Protein AF-A0A1G3PPD2-F1 (afdb_monomer)

Foldseek 3Di:
DDDPPPPPPPPDDPDDDDPVLQFVVVAAKWQKDWDPDPPRDGWIWGFHGDDLFKTKDKTKDPDCQPDLRARDDPPRGIDIFIWMWTADPSRFWTWTFTDDPNHTQKIDIWGADDRVFRKIKGKIFGDHPDCVRDHTDIIIMIIGGDDDD

Radius of gyration: 15.95 Å; Cα contacts (8 Å, |Δi|>4): 314; chains: 1; bounding box: 50×33×42 Å

Nearest PDB structures (foldseek):
  5kis-assembly1_B  TM=3.513E-01  e=8.863E+00  Yersinia entomophaga
  7tky-assembly1_B  TM=2.108E-01  e=4.964E+00  Homo sapiens
  6suf-assembly1_F  TM=2.907E-01  e=9.848E+00  Photorhabdus luminescens

Sequence (149 aa):
MRKTIFAIAVIFISLCRGWSEMSDATIGKYKLKCGYLTRWGTDYISIDKADGKIVAGKIGIDWSIGPEARLPLDWEKFYEMKFAGKLSKDGNSFAFDVTVGGRIVYQFTLFFLWVDRPVLTGFVKIKPLKKEYAPVMTVGVFAEKIEEN

Solvent-accessible surface area (backbone atoms only — not comparable to full-atom values): 8576 Å² total; per-residue (Å²): 134,87,82,82,76,82,73,81,75,79,77,86,76,92,76,82,76,65,60,88,72,44,34,67,69,58,42,44,43,20,43,44,44,47,85,85,53,94,80,56,80,73,25,27,40,33,32,76,43,49,68,89,49,42,38,30,33,37,37,37,49,50,46,84,45,26,86,55,34,24,68,46,55,96,82,62,78,68,43,78,42,74,44,66,24,45,42,41,97,82,66,48,31,37,38,36,63,40,65,52,96,90,38,71,19,36,39,40,39,39,30,64,78,39,90,95,52,56,30,39,32,41,38,36,38,40,35,30,82,45,75,88,59,33,75,74,45,76,43,49,35,37,25,46,60,57,84,86,128

Secondary structure (DSSP, 8-state):
------------------HHHHHHHH-EEEEEEETT-TT--S-EEEEEEE-SSEEEEEEEE--SSBTTTBPPPTT---EEEEEEEEEPTTSSEEEEEEEETTEEEEEEEEEE--SSS-EEEEEEEE--SSTTT---EEEEEEEEEPP--

Mean predicted aligned error: 10.5 Å

Structure (mmCIF, N/CA/C/O backbone):
data_AF-A0A1G3PPD2-F1
#
_entry.id   AF-A0A1G3PPD2-F1
#
loop_
_atom_site.group_PDB
_atom_site.id
_atom_site.type_symbol
_atom_site.label_atom_id
_atom_site.label_alt_id
_atom_site.label_comp_id
_atom_site.label_asym_id
_atom_site.label_entity_id
_atom_site.label_seq_id
_atom_site.pdbx_PDB_ins_code
_atom_site.Cartn_x
_atom_site.Cartn_y
_atom_site.Cartn_z
_atom_site.occupancy
_atom_site.B_iso_or_equiv
_atom_site.auth_seq_id
_atom_site.auth_comp_id
_atom_site.auth_asym_id
_atom_site.auth_atom_id
_atom_site.pdbx_PDB_model_num
ATOM 1 N N . MET A 1 1 ? 35.945 -6.636 10.583 1.00 39.09 1 MET A N 1
ATOM 2 C CA . MET A 1 1 ? 34.941 -5.546 10.591 1.00 39.09 1 MET A CA 1
ATOM 3 C C . MET A 1 1 ? 33.601 -6.123 11.025 1.00 39.09 1 MET A C 1
ATOM 5 O O . MET A 1 1 ? 33.060 -6.966 10.319 1.00 39.09 1 MET A O 1
ATOM 9 N N . ARG A 1 2 ? 33.112 -5.762 12.218 1.00 32.53 2 ARG A N 1
ATOM 10 C CA . ARG A 1 2 ? 31.816 -6.228 12.738 1.00 32.53 2 ARG A CA 1
ATOM 11 C C . ARG A 1 2 ? 30.699 -5.493 11.992 1.00 32.53 2 ARG A C 1
ATOM 13 O O . ARG A 1 2 ? 30.633 -4.271 12.053 1.00 32.53 2 ARG A O 1
ATOM 20 N N . LYS A 1 3 ? 29.859 -6.228 11.259 1.00 32.62 3 LYS A N 1
ATOM 21 C CA . LYS A 1 3 ? 28.634 -5.690 10.659 1.00 32.62 3 LYS A CA 1
ATOM 22 C C . LYS A 1 3 ? 27.578 -5.626 11.758 1.00 32.62 3 LYS A C 1
ATOM 24 O O . LYS A 1 3 ? 27.016 -6.651 12.129 1.00 32.62 3 LYS A O 1
ATOM 29 N N . THR A 1 4 ? 27.352 -4.438 12.304 1.00 33.28 4 THR A N 1
ATOM 30 C CA . THR A 1 4 ? 26.220 -4.172 13.195 1.00 33.28 4 THR A CA 1
ATOM 31 C C . THR A 1 4 ? 24.954 -4.195 12.345 1.00 33.28 4 THR A C 1
ATOM 33 O O . THR A 1 4 ? 24.633 -3.227 11.662 1.00 33.28 4 THR A O 1
ATOM 36 N N . ILE A 1 5 ? 24.273 -5.339 12.313 1.00 33.38 5 ILE A N 1
ATOM 37 C CA . ILE A 1 5 ? 22.934 -5.449 11.739 1.00 33.38 5 ILE A CA 1
ATOM 38 C C . ILE A 1 5 ? 21.997 -4.793 12.754 1.00 33.38 5 ILE A C 1
ATOM 40 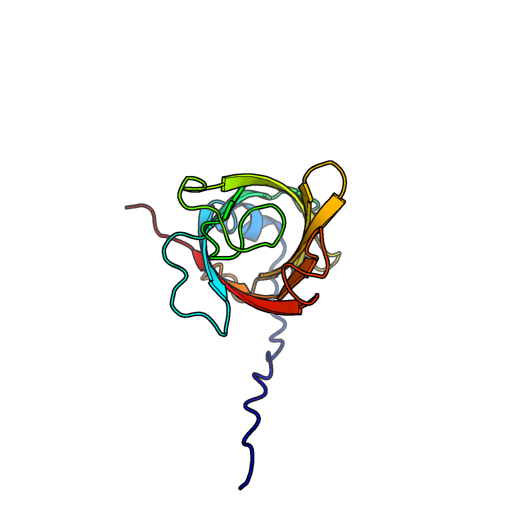O O . ILE A 1 5 ? 21.696 -5.380 13.791 1.00 33.38 5 ILE A O 1
ATOM 44 N N . PHE A 1 6 ? 21.570 -3.560 12.481 1.00 32.78 6 PHE A N 1
ATOM 45 C CA . PHE A 1 6 ? 20.447 -2.948 13.184 1.00 32.78 6 PHE A CA 1
ATOM 46 C C . PHE A 1 6 ? 19.171 -3.665 12.737 1.00 32.78 6 PHE A C 1
ATOM 48 O O . PHE A 1 6 ? 18.500 -3.261 11.791 1.00 32.78 6 PHE A O 1
ATOM 55 N N . ALA A 1 7 ? 18.867 -4.785 13.389 1.00 31.14 7 ALA A N 1
ATOM 56 C CA . ALA A 1 7 ? 17.537 -5.360 13.351 1.00 31.14 7 ALA A CA 1
ATOM 57 C C . ALA A 1 7 ? 16.622 -4.395 14.112 1.00 31.14 7 ALA A C 1
ATOM 59 O O . ALA A 1 7 ? 16.703 -4.292 15.335 1.00 31.14 7 ALA A O 1
ATOM 60 N N . ILE A 1 8 ? 15.788 -3.645 13.390 1.00 36.31 8 ILE A N 1
ATOM 61 C CA . ILE A 1 8 ? 14.668 -2.932 14.002 1.00 36.31 8 ILE A CA 1
ATOM 62 C C . ILE A 1 8 ? 13.722 -4.020 14.509 1.00 36.31 8 ILE A C 1
ATOM 64 O O . ILE A 1 8 ? 12.933 -4.588 13.757 1.00 36.31 8 ILE A O 1
ATOM 68 N N . ALA A 1 9 ? 13.874 -4.370 15.784 1.00 35.28 9 ALA A N 1
ATOM 69 C CA . ALA A 1 9 ? 12.907 -5.164 16.511 1.00 35.28 9 ALA A CA 1
ATOM 70 C C . ALA A 1 9 ? 11.623 -4.331 16.583 1.00 35.28 9 ALA A C 1
ATOM 72 O O . ALA A 1 9 ? 11.540 -3.356 17.327 1.00 35.28 9 ALA A O 1
ATOM 73 N N . VAL A 1 10 ? 10.644 -4.676 15.750 1.00 38.09 10 VAL A N 1
ATOM 74 C CA . VAL A 1 10 ? 9.286 -4.143 15.856 1.00 38.09 10 VAL A CA 1
ATOM 75 C C . VAL A 1 10 ? 8.698 -4.739 17.132 1.00 38.09 10 VAL A C 1
ATOM 77 O O . VAL A 1 10 ? 8.254 -5.885 17.156 1.00 38.09 10 VAL A O 1
ATOM 80 N N . ILE A 1 11 ? 8.802 -3.988 18.227 1.00 39.62 11 ILE A N 1
ATOM 81 C CA . ILE A 1 11 ? 8.216 -4.341 19.517 1.00 39.62 11 ILE A CA 1
ATOM 82 C C . ILE A 1 11 ? 6.693 -4.285 19.345 1.00 39.62 11 ILE A C 1
ATOM 84 O O . ILE A 1 11 ? 6.115 -3.215 19.178 1.00 39.62 11 ILE A O 1
ATOM 88 N N . PHE A 1 12 ? 6.056 -5.457 19.352 1.00 44.31 12 PHE A N 1
ATOM 89 C CA . PHE A 1 12 ? 4.604 -5.615 19.389 1.00 44.31 12 PHE A CA 1
ATOM 90 C C . PHE A 1 12 ? 4.087 -5.159 20.758 1.00 44.31 12 PHE A C 1
ATOM 92 O O . PHE A 1 12 ? 4.142 -5.913 21.729 1.00 44.31 12 PHE A O 1
ATOM 99 N N . ILE A 1 13 ? 3.583 -3.929 20.850 1.00 40.34 13 ILE A N 1
ATOM 100 C CA . ILE A 1 13 ? 2.782 -3.496 21.998 1.00 40.34 13 ILE A CA 1
ATOM 101 C C . ILE A 1 13 ? 1.315 -3.703 21.634 1.00 40.34 13 ILE A C 1
ATOM 103 O O . ILE A 1 13 ? 0.738 -2.998 20.813 1.00 40.34 13 ILE A O 1
ATOM 107 N N . SER A 1 14 ? 0.741 -4.730 22.251 1.00 40.78 14 SER A N 1
ATOM 108 C CA . SER A 1 14 ? -0.669 -5.093 22.181 1.00 40.78 14 SER A CA 1
ATOM 109 C C . SER A 1 14 ? -1.513 -4.090 22.972 1.00 40.78 14 SER A C 1
ATOM 111 O O . SER A 1 14 ? -1.756 -4.298 24.157 1.00 40.78 14 SER A O 1
ATOM 113 N N . LEU A 1 15 ? -1.974 -3.018 22.326 1.00 42.16 15 LEU A N 1
ATOM 114 C CA . LEU A 1 15 ? -3.027 -2.134 22.842 1.00 42.16 15 LEU A CA 1
ATOM 115 C C . LEU A 1 15 ? -3.958 -1.722 21.695 1.00 42.16 15 LEU A C 1
ATOM 117 O O . LEU A 1 15 ? -3.946 -0.586 21.230 1.00 42.16 15 LEU A O 1
ATOM 121 N N . CYS A 1 16 ? -4.769 -2.666 21.225 1.00 46.78 16 CYS A N 1
ATOM 122 C CA . CYS A 1 16 ? -5.742 -2.411 20.168 1.00 46.78 16 CYS A CA 1
ATOM 123 C C . CYS A 1 16 ? -7.122 -2.212 20.798 1.00 46.78 16 CYS A C 1
ATOM 125 O O . CYS A 1 16 ? -7.779 -3.170 21.208 1.00 46.78 16 CYS A O 1
ATOM 127 N N . ARG A 1 17 ? -7.554 -0.949 20.898 1.00 47.72 17 ARG A N 1
ATOM 128 C CA . ARG A 1 17 ? -8.979 -0.616 21.017 1.00 47.72 17 ARG A CA 1
ATOM 129 C C . ARG A 1 17 ? -9.683 -1.019 19.719 1.00 47.72 17 ARG A C 1
ATOM 131 O O . ARG A 1 17 ? -9.088 -0.983 18.646 1.00 47.72 17 ARG A O 1
ATOM 138 N N . GLY A 1 18 ? -10.930 -1.469 19.840 1.00 46.00 18 GLY A N 1
ATOM 139 C CA . GLY A 1 18 ? -11.701 -2.034 18.736 1.00 46.00 18 GLY A CA 1
ATOM 140 C C . GLY A 1 18 ? -11.877 -1.074 17.555 1.00 46.00 18 GLY A C 1
ATOM 141 O O . GLY A 1 18 ? -12.030 0.133 17.715 1.00 46.00 18 GLY A O 1
ATOM 142 N N . TRP A 1 19 ? -11.907 -1.664 16.361 1.00 54.88 19 TRP A N 1
ATOM 143 C CA . TRP A 1 19 ? -11.989 -1.037 15.040 1.00 54.88 19 TRP A CA 1
ATOM 144 C C . TRP A 1 19 ? -12.999 0.120 14.880 1.00 54.88 19 TRP A C 1
ATOM 146 O O . TRP A 1 19 ? -12.786 0.998 14.046 1.00 54.88 19 TRP A O 1
ATOM 156 N N . SER A 1 20 ? -14.090 0.147 15.651 1.00 53.09 20 SER A N 1
ATOM 157 C CA . SER A 1 20 ? -15.144 1.165 15.532 1.00 53.09 20 SER A CA 1
ATOM 158 C C . SER A 1 20 ? -14.670 2.593 15.812 1.00 53.09 20 SER A C 1
ATOM 160 O O . SER A 1 20 ? -15.280 3.524 15.308 1.00 53.09 20 SER A O 1
ATOM 162 N N . GLU A 1 21 ? -13.594 2.774 16.583 1.00 53.28 21 GLU A N 1
ATOM 163 C CA . GLU A 1 21 ? -12.980 4.094 16.813 1.00 53.28 21 GLU A CA 1
ATOM 164 C C . GLU A 1 21 ? -11.836 4.385 15.821 1.00 53.28 21 GLU A C 1
ATOM 166 O O . GLU A 1 21 ? -11.488 5.539 15.584 1.00 53.28 21 GLU A O 1
ATOM 171 N N . MET A 1 22 ? -11.266 3.345 15.199 1.00 55.72 22 MET A N 1
ATOM 172 C CA . MET A 1 22 ? -10.140 3.473 14.268 1.00 55.72 22 MET A CA 1
ATOM 173 C C . MET A 1 22 ? -10.568 3.751 12.822 1.00 55.72 22 MET A C 1
ATOM 175 O O . MET A 1 22 ? -9.770 4.339 12.095 1.00 55.72 22 MET A O 1
ATOM 179 N N . SER A 1 23 ? -11.773 3.360 12.377 1.00 63.38 23 SER A N 1
ATOM 180 C CA . SER A 1 23 ? -12.184 3.484 10.962 1.00 63.38 23 SER A CA 1
ATOM 181 C C . SER A 1 23 ? -12.012 4.895 10.408 1.00 63.38 23 SER A C 1
ATOM 183 O O . SER A 1 23 ? -11.446 5.067 9.329 1.00 63.38 23 SER A O 1
ATOM 185 N N . ASP A 1 24 ? -12.425 5.898 11.177 1.00 69.12 24 ASP A N 1
ATOM 186 C CA . ASP A 1 24 ? -12.464 7.285 10.716 1.00 69.12 24 ASP A CA 1
ATOM 187 C C . ASP A 1 24 ? -11.094 7.953 10.873 1.00 69.12 24 ASP A C 1
ATOM 189 O O . ASP A 1 24 ? -10.629 8.653 9.975 1.00 69.12 24 ASP A O 1
ATOM 193 N N . ALA A 1 25 ? -10.377 7.653 11.962 1.00 69.69 25 ALA A N 1
ATOM 194 C CA . ALA A 1 25 ? -9.002 8.115 12.163 1.00 69.69 25 ALA A CA 1
ATOM 195 C C . ALA A 1 25 ? -8.041 7.567 11.089 1.00 69.69 25 ALA A C 1
ATOM 197 O O . ALA A 1 25 ? -7.063 8.227 10.726 1.00 69.69 25 ALA A O 1
ATOM 198 N N . THR A 1 26 ? -8.343 6.384 10.551 1.00 76.44 26 THR A N 1
ATOM 199 C CA . THR A 1 26 ? -7.573 5.705 9.504 1.00 76.44 26 THR A CA 1
ATOM 200 C C . THR A 1 26 ? -7.768 6.331 8.121 1.00 76.44 26 THR A C 1
ATOM 202 O O . THR A 1 26 ? -6.863 6.259 7.287 1.00 76.44 26 THR A O 1
ATOM 205 N N . ILE A 1 27 ? -8.907 6.975 7.864 1.00 85.62 27 ILE A N 1
ATOM 206 C CA . ILE A 1 27 ? -9.164 7.654 6.591 1.00 85.62 27 ILE A CA 1
ATOM 207 C C . ILE A 1 27 ? -8.247 8.871 6.463 1.00 85.62 27 ILE A C 1
ATOM 209 O O . ILE A 1 27 ? -8.035 9.633 7.412 1.00 85.62 27 ILE A O 1
ATOM 213 N N . GLY A 1 28 ? -7.676 9.041 5.276 1.00 88.50 28 GLY A N 1
ATOM 214 C CA . GLY A 1 28 ? -6.807 10.165 4.952 1.00 88.50 28 GLY A CA 1
ATOM 215 C C . GLY A 1 28 ? -5.614 9.773 4.096 1.00 88.50 28 GLY A C 1
ATOM 216 O O . GLY A 1 28 ? -5.487 8.639 3.627 1.00 88.50 28 GLY A O 1
ATOM 217 N N . LYS A 1 29 ? -4.735 10.745 3.873 1.00 89.94 29 LYS A N 1
ATOM 218 C CA . LYS A 1 29 ? -3.551 10.603 3.031 1.00 89.94 29 LYS A CA 1
ATOM 219 C C . LYS A 1 29 ? -2.308 10.420 3.890 1.00 89.94 29 LYS A C 1
ATOM 221 O O . LYS A 1 29 ? -2.122 11.130 4.868 1.00 89.94 29 LYS A O 1
ATOM 226 N N . TYR A 1 30 ? -1.445 9.491 3.509 1.00 87.38 30 TYR A N 1
ATOM 227 C CA . TYR A 1 30 ? -0.220 9.154 4.217 1.00 87.38 30 TYR A CA 1
ATOM 228 C C . TYR A 1 30 ? 0.959 9.226 3.262 1.00 87.38 30 TYR A C 1
ATOM 230 O O . TYR A 1 30 ? 0.917 8.626 2.189 1.00 87.38 30 TYR A O 1
ATOM 238 N N . LYS A 1 31 ? 2.027 9.915 3.653 1.00 86.19 31 LYS A N 1
ATOM 239 C CA . LYS A 1 31 ? 3.273 9.962 2.889 1.00 86.19 31 LYS A CA 1
ATOM 240 C C . LYS A 1 31 ? 4.055 8.675 3.105 1.00 86.19 31 LYS A C 1
ATOM 242 O O . LYS A 1 31 ? 4.408 8.373 4.241 1.00 86.19 31 LYS A O 1
ATOM 247 N N . LEU A 1 32 ? 4.364 7.950 2.034 1.00 80.75 32 LEU A N 1
ATOM 248 C CA . LEU A 1 32 ? 5.130 6.706 2.093 1.00 80.75 32 LEU A CA 1
ATOM 249 C C . LEU A 1 32 ? 6.641 6.991 2.110 1.00 80.75 32 LEU A C 1
ATOM 251 O O . LEU A 1 32 ? 7.160 7.775 1.323 1.00 80.75 32 LEU A O 1
ATOM 255 N N . LYS A 1 33 ? 7.357 6.305 2.998 1.00 77.12 33 LYS A N 1
ATOM 256 C CA . LYS A 1 33 ? 8.816 6.273 3.135 1.00 77.12 33 LYS A CA 1
ATOM 257 C C . LYS A 1 33 ? 9.246 4.807 3.117 1.00 77.12 33 LYS A C 1
ATOM 259 O O . LYS A 1 33 ? 8.742 4.027 3.918 1.00 77.12 33 LYS A O 1
ATOM 264 N N . CYS A 1 34 ? 10.184 4.401 2.262 1.00 72.12 34 CYS A N 1
ATOM 265 C CA . CYS A 1 34 ? 10.762 3.055 2.349 1.00 72.12 34 CYS A CA 1
ATOM 266 C C . CYS A 1 34 ? 12.219 3.075 2.780 1.00 72.12 34 CYS A C 1
ATOM 268 O O . CYS A 1 34 ? 13.013 3.890 2.314 1.00 72.12 34 CYS A O 1
ATOM 270 N N . GLY A 1 35 ? 12.557 2.132 3.661 1.00 55.38 35 GLY A N 1
ATOM 271 C CA . GLY A 1 35 ? 13.694 2.192 4.585 1.00 55.38 35 GLY A CA 1
ATOM 272 C C . GLY A 1 35 ? 15.110 2.289 4.003 1.00 55.38 35 GLY A C 1
ATOM 273 O O . GLY A 1 35 ? 16.050 2.316 4.788 1.00 55.38 35 GLY A O 1
ATOM 274 N N . TYR A 1 36 ? 15.300 2.354 2.681 1.00 49.03 36 TYR A N 1
ATOM 275 C CA . TYR A 1 36 ? 16.636 2.415 2.067 1.00 49.03 36 TYR A CA 1
ATOM 276 C C . TYR A 1 36 ? 16.824 3.464 0.963 1.00 49.03 36 TYR A C 1
ATOM 278 O O . TYR A 1 36 ? 17.947 3.625 0.488 1.00 49.03 36 TYR A O 1
ATOM 286 N N . LEU A 1 37 ? 15.788 4.200 0.549 1.00 51.25 37 LEU A N 1
ATOM 287 C CA . LEU A 1 37 ? 15.897 5.140 -0.571 1.00 51.25 37 LEU A CA 1
ATOM 288 C C . LEU A 1 37 ? 15.339 6.510 -0.178 1.00 51.25 37 LEU A C 1
ATOM 290 O O . LEU A 1 37 ? 14.142 6.764 -0.202 1.00 51.25 37 LEU A O 1
ATOM 294 N N . THR A 1 38 ? 16.246 7.424 0.157 1.00 40.12 38 THR A N 1
ATOM 295 C CA . THR A 1 38 ? 15.972 8.823 0.532 1.00 40.12 38 THR A CA 1
ATOM 296 C C . THR A 1 38 ? 15.501 9.710 -0.630 1.00 40.12 38 THR A C 1
ATOM 298 O O . THR A 1 38 ? 15.293 10.903 -0.434 1.00 40.12 38 THR A O 1
ATOM 301 N N . ARG A 1 39 ? 15.319 9.159 -1.841 1.00 47.88 39 ARG A N 1
ATOM 302 C CA . ARG A 1 39 ? 14.882 9.896 -3.047 1.00 47.88 39 ARG A CA 1
ATOM 303 C C . ARG A 1 39 ? 13.363 9.887 -3.283 1.00 47.88 39 ARG A C 1
ATOM 305 O O . ARG A 1 39 ? 12.914 10.315 -4.336 1.00 47.88 39 ARG A O 1
ATOM 312 N N . TRP A 1 40 ? 12.581 9.378 -2.337 1.00 52.91 40 TRP A N 1
ATOM 313 C CA . TRP A 1 40 ? 11.140 9.153 -2.486 1.00 52.91 40 TRP A CA 1
ATOM 314 C C . TRP A 1 40 ? 10.373 10.391 -2.017 1.00 52.91 40 TRP A C 1
ATOM 316 O O . TRP A 1 40 ? 10.183 10.621 -0.820 1.00 52.91 40 TRP A O 1
ATOM 326 N N . GLY A 1 41 ? 10.061 11.273 -2.969 1.00 55.19 41 GLY A N 1
ATOM 327 C CA . GLY A 1 41 ? 9.585 12.626 -2.687 1.00 55.19 41 GLY A CA 1
ATOM 328 C C . GLY A 1 41 ? 8.080 12.720 -2.442 1.00 55.19 41 GLY A C 1
ATOM 329 O O . GLY A 1 41 ? 7.667 13.367 -1.470 1.00 55.19 41 GLY A O 1
ATOM 330 N N . THR A 1 42 ? 7.281 12.087 -3.309 1.00 72.94 42 THR A N 1
ATOM 331 C CA . THR A 1 42 ? 5.837 12.368 -3.444 1.00 72.94 42 THR A CA 1
ATOM 332 C C . THR A 1 42 ? 4.921 11.154 -3.247 1.00 72.94 42 THR A C 1
ATOM 334 O O . THR A 1 42 ? 3.698 11.297 -3.297 1.00 72.94 42 THR A O 1
ATOM 337 N N . ASP A 1 43 ? 5.492 9.983 -2.953 1.00 80.44 43 ASP A N 1
ATOM 338 C CA . ASP A 1 43 ? 4.734 8.751 -2.745 1.00 80.44 43 ASP A CA 1
ATOM 339 C C . ASP A 1 43 ? 3.732 8.867 -1.611 1.00 80.44 43 ASP A C 1
ATOM 341 O O . ASP A 1 43 ? 4.036 9.361 -0.517 1.00 80.44 43 ASP A O 1
ATOM 345 N N . TYR A 1 44 ? 2.539 8.334 -1.843 1.00 86.56 44 TYR A N 1
ATOM 346 C CA . TYR A 1 44 ? 1.500 8.359 -0.837 1.00 86.56 44 TYR A CA 1
ATOM 347 C C . TYR A 1 44 ? 0.579 7.146 -0.921 1.00 86.56 44 TYR A C 1
ATOM 349 O O . TYR A 1 44 ? 0.382 6.549 -1.976 1.00 86.56 44 TYR A O 1
ATOM 357 N N . ILE A 1 45 ? -0.046 6.819 0.203 1.00 87.56 45 ILE A N 1
ATOM 358 C CA . ILE A 1 45 ? -1.234 5.974 0.257 1.00 87.56 45 ILE A CA 1
ATOM 359 C C . ILE A 1 45 ? -2.382 6.809 0.812 1.00 87.56 45 ILE A C 1
ATOM 361 O O . ILE A 1 45 ? -2.237 7.481 1.824 1.00 87.56 45 ILE A O 1
ATOM 365 N N . SER A 1 46 ? -3.509 6.831 0.118 1.00 90.81 46 SER A N 1
ATOM 366 C CA . SER A 1 46 ? -4.739 7.474 0.557 1.00 90.81 46 SER A CA 1
ATOM 367 C C . SER A 1 46 ? -5.750 6.382 0.850 1.00 90.81 46 SER A C 1
ATOM 369 O O . SER A 1 46 ? -5.983 5.513 0.011 1.00 90.81 46 SER A O 1
ATOM 371 N N . ILE A 1 47 ? -6.284 6.389 2.065 1.00 88.94 47 ILE A N 1
ATOM 372 C CA . ILE A 1 47 ? -7.346 5.489 2.496 1.00 88.94 47 ILE A CA 1
ATOM 373 C C . ILE A 1 47 ? -8.645 6.280 2.426 1.00 88.94 47 ILE A C 1
A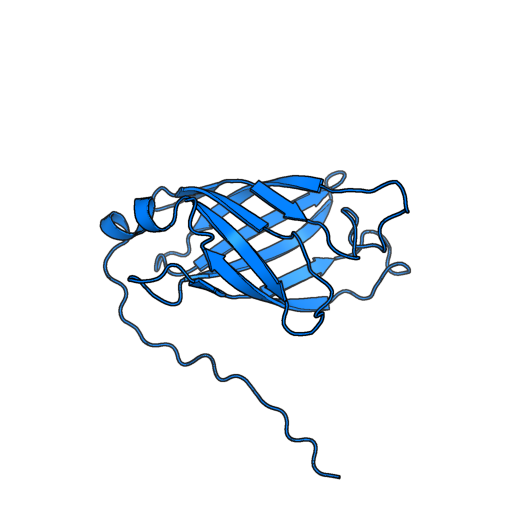TOM 375 O O . ILE A 1 47 ? -8.841 7.204 3.211 1.00 88.94 47 ILE A O 1
ATOM 379 N N . ASP A 1 48 ? -9.511 5.901 1.489 1.00 90.06 48 ASP A N 1
ATOM 380 C CA . ASP A 1 48 ? -10.811 6.541 1.261 1.00 90.06 48 ASP A CA 1
ATOM 381 C C . ASP A 1 48 ? -11.910 5.874 2.102 1.00 90.06 48 ASP A C 1
ATOM 383 O O . ASP A 1 48 ? -12.892 6.506 2.485 1.00 90.06 48 ASP A O 1
ATOM 387 N N . LYS A 1 49 ? -11.767 4.569 2.372 1.00 87.19 49 LYS A N 1
ATOM 388 C CA . LYS A 1 49 ? -12.752 3.766 3.104 1.00 87.19 49 LYS A CA 1
ATOM 389 C C . LYS A 1 49 ? -12.077 2.684 3.941 1.00 87.19 49 LYS A C 1
ATOM 391 O O . LYS A 1 49 ? -11.192 1.989 3.445 1.00 87.19 49 LYS A O 1
ATOM 396 N N . ALA A 1 50 ? -12.564 2.479 5.164 1.00 82.06 50 ALA A N 1
ATOM 397 C CA . ALA A 1 50 ? -12.117 1.416 6.061 1.00 82.06 50 ALA A CA 1
ATOM 398 C C . ALA A 1 50 ? -13.306 0.886 6.904 1.00 82.06 50 ALA A C 1
ATOM 400 O O . ALA A 1 50 ? -13.775 1.575 7.801 1.00 82.06 50 ALA A O 1
ATOM 401 N N . ASP A 1 51 ? -13.831 -0.318 6.622 1.00 76.38 51 ASP A N 1
ATOM 402 C CA . ASP A 1 51 ? -15.107 -0.826 7.184 1.00 76.38 51 ASP A CA 1
ATOM 403 C C . ASP A 1 51 ? -15.008 -2.175 7.928 1.00 76.38 51 ASP A C 1
ATOM 405 O O . ASP A 1 51 ? -15.800 -3.092 7.729 1.00 76.38 51 ASP A O 1
ATOM 409 N N . GLY A 1 52 ? -14.014 -2.351 8.795 1.00 70.75 52 GLY A N 1
ATOM 410 C CA . GLY A 1 52 ? -13.878 -3.504 9.707 1.00 70.75 52 GLY A CA 1
ATOM 411 C C . GLY A 1 52 ? -13.509 -4.811 9.018 1.00 70.75 52 GLY A C 1
ATOM 412 O O . GLY A 1 52 ? -13.049 -5.752 9.658 1.00 70.75 52 GLY A O 1
ATOM 413 N N . LYS A 1 53 ? -13.689 -4.868 7.698 1.00 78.88 53 LYS A N 1
ATOM 414 C CA . LYS A 1 53 ? -13.370 -6.001 6.835 1.00 78.88 53 LYS A CA 1
ATOM 415 C C . LYS A 1 53 ? -12.571 -5.570 5.611 1.00 78.88 53 LYS A C 1
ATOM 417 O O . LYS A 1 53 ? -11.719 -6.337 5.159 1.00 78.88 53 LYS A O 1
ATOM 422 N N . ILE A 1 54 ? -12.828 -4.374 5.079 1.00 84.75 54 ILE A N 1
ATOM 423 C CA . ILE A 1 54 ? -12.223 -3.882 3.841 1.00 84.75 54 ILE A CA 1
ATOM 424 C C . ILE A 1 54 ? -11.554 -2.531 4.091 1.00 84.75 54 ILE A C 1
ATOM 426 O O . ILE A 1 54 ? -12.084 -1.681 4.804 1.00 84.75 54 ILE A O 1
ATOM 430 N N . VAL A 1 55 ? -10.400 -2.329 3.460 1.00 85.94 55 VAL A N 1
ATOM 431 C CA . VAL A 1 55 ? -9.762 -1.017 3.300 1.00 85.94 55 VAL A CA 1
ATOM 432 C C . VAL A 1 55 ? -9.631 -0.749 1.811 1.00 85.94 55 VAL A C 1
ATOM 434 O O . VAL A 1 55 ? -9.175 -1.615 1.067 1.00 85.94 55 VAL A O 1
ATOM 437 N N . ALA A 1 56 ? -10.033 0.427 1.356 1.00 89.62 56 ALA A N 1
ATOM 438 C CA . ALA A 1 56 ? -9.920 0.814 -0.041 1.00 89.62 56 ALA A CA 1
ATOM 439 C C . ALA A 1 56 ? -9.426 2.250 -0.165 1.00 89.62 56 ALA A C 1
ATOM 441 O O . ALA A 1 56 ? -9.662 3.089 0.707 1.00 89.62 56 ALA A O 1
ATOM 442 N N . GLY A 1 57 ? -8.757 2.522 -1.277 1.00 90.69 57 GLY A N 1
ATOM 443 C CA . GLY A 1 57 ? -8.288 3.858 -1.587 1.00 90.69 57 GLY A CA 1
ATOM 444 C C . GLY A 1 57 ? -7.358 3.871 -2.785 1.00 90.69 57 GLY A C 1
ATOM 445 O O . GLY A 1 57 ? -7.543 3.109 -3.742 1.00 90.69 57 GLY A O 1
ATOM 446 N N . LYS A 1 58 ? -6.349 4.736 -2.734 1.00 90.44 58 LYS A N 1
ATOM 447 C CA . LYS A 1 58 ? -5.384 4.937 -3.815 1.00 90.44 58 LYS A CA 1
ATOM 448 C C . LYS A 1 58 ? -3.960 4.880 -3.302 1.00 90.44 58 LYS A C 1
ATOM 450 O O . LYS A 1 58 ? -3.664 5.339 -2.205 1.00 90.44 58 LYS A O 1
ATOM 455 N N . ILE A 1 59 ? -3.066 4.372 -4.129 1.00 85.69 59 ILE A N 1
ATOM 456 C CA . ILE A 1 59 ? -1.633 4.514 -3.936 1.00 85.69 59 ILE A CA 1
ATOM 457 C C . ILE A 1 59 ? -1.073 5.376 -5.062 1.00 85.69 59 ILE A C 1
ATOM 459 O O . ILE A 1 59 ? -1.294 5.089 -6.239 1.00 85.69 59 ILE A O 1
ATOM 463 N N . GLY A 1 60 ? -0.410 6.459 -4.679 1.00 82.88 60 GLY A N 1
ATOM 464 C CA . GLY A 1 60 ? 0.368 7.315 -5.554 1.00 82.88 60 GLY A CA 1
ATOM 465 C C . GLY A 1 60 ? 1.817 6.862 -5.515 1.00 82.88 60 GLY A C 1
ATOM 466 O O . GLY A 1 60 ? 2.447 6.936 -4.461 1.00 82.88 60 GLY A O 1
ATOM 467 N N . ILE A 1 61 ? 2.314 6.357 -6.639 1.00 73.56 61 ILE A N 1
ATOM 468 C CA . ILE A 1 61 ? 3.678 5.860 -6.783 1.00 73.56 61 ILE A CA 1
ATOM 469 C C . ILE A 1 61 ? 4.425 6.775 -7.762 1.00 73.56 61 ILE A C 1
ATOM 471 O O . ILE A 1 61 ? 4.173 6.767 -8.967 1.00 73.56 61 ILE A O 1
ATOM 475 N N . ASP A 1 62 ? 5.352 7.540 -7.200 1.00 66.31 62 ASP A N 1
ATOM 476 C CA . ASP A 1 62 ? 6.461 8.276 -7.814 1.00 66.31 62 ASP A CA 1
ATOM 477 C C . ASP A 1 62 ? 7.776 7.536 -7.523 1.00 66.31 62 ASP A C 1
ATOM 479 O O . ASP A 1 62 ? 8.818 8.095 -7.168 1.00 66.31 62 ASP A O 1
ATOM 483 N N . TRP A 1 63 ? 7.722 6.207 -7.562 1.00 62.62 63 TRP A N 1
ATOM 484 C CA . TRP A 1 63 ? 8.915 5.422 -7.329 1.00 62.62 63 TRP A CA 1
ATOM 485 C C . TRP A 1 63 ? 9.828 5.617 -8.521 1.00 62.62 63 TRP A C 1
ATOM 487 O O . TRP A 1 63 ? 9.426 5.435 -9.668 1.00 62.62 63 TRP A O 1
ATOM 497 N N . SER A 1 64 ? 11.122 5.753 -8.242 1.00 54.44 64 SER A N 1
ATOM 498 C CA . SER A 1 64 ? 12.200 5.412 -9.181 1.00 54.44 64 SER A CA 1
ATOM 499 C C . SER A 1 64 ? 12.125 3.952 -9.687 1.00 54.44 64 SER A C 1
ATOM 501 O O . SER A 1 64 ? 13.080 3.444 -10.256 1.00 54.44 64 SER A O 1
ATOM 503 N N . ILE A 1 65 ? 11.000 3.268 -9.464 1.00 57.41 65 ILE A N 1
ATOM 504 C CA . ILE A 1 65 ? 10.553 1.989 -9.970 1.00 57.41 65 ILE A CA 1
ATOM 505 C C . ILE A 1 65 ? 9.070 2.180 -10.407 1.00 57.41 65 ILE A C 1
ATOM 507 O O . ILE A 1 65 ? 8.159 1.970 -9.609 1.00 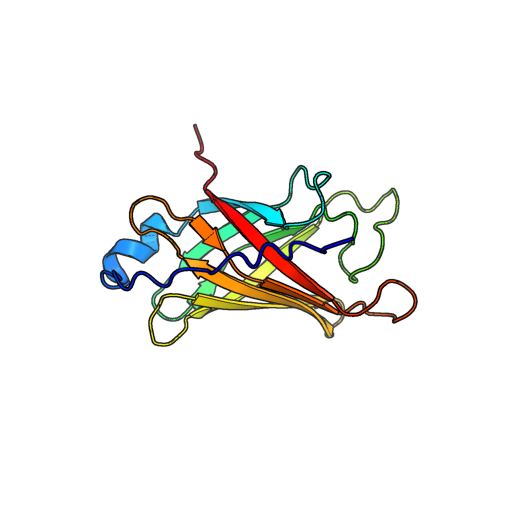57.41 65 ILE A O 1
ATOM 511 N N . GLY A 1 66 ? 8.835 2.603 -11.652 1.00 60.41 66 GLY A N 1
ATOM 512 C CA . GLY A 1 66 ? 7.531 2.785 -12.299 1.00 60.41 66 GLY A CA 1
ATOM 513 C C . GLY A 1 66 ? 6.643 1.527 -12.321 1.00 60.41 66 GLY A C 1
ATOM 514 O O . GLY A 1 66 ? 7.075 0.458 -11.893 1.00 60.41 66 GLY A O 1
ATOM 515 N N . PRO A 1 67 ? 5.409 1.618 -12.854 1.00 61.44 67 PRO A N 1
ATOM 516 C CA . PRO A 1 67 ? 4.260 0.749 -12.537 1.00 61.44 67 PRO A CA 1
ATOM 517 C C . PRO A 1 67 ? 4.464 -0.745 -12.826 1.00 61.44 67 PRO A C 1
ATOM 519 O O . PRO A 1 67 ? 3.801 -1.595 -12.242 1.00 61.44 67 PRO A O 1
ATOM 522 N N . GLU A 1 68 ? 5.407 -1.088 -13.697 1.00 67.19 68 GLU A N 1
ATOM 523 C CA . GLU A 1 68 ? 5.790 -2.469 -14.016 1.00 67.19 68 GLU A CA 1
ATOM 524 C C . GLU A 1 68 ? 6.895 -3.026 -13.102 1.00 67.19 68 GLU A C 1
ATOM 526 O O . GLU A 1 68 ? 7.512 -4.055 -13.401 1.00 67.19 68 GLU A O 1
ATOM 531 N N . ALA A 1 69 ? 7.166 -2.325 -12.002 1.00 67.00 69 ALA A N 1
ATOM 532 C CA . ALA A 1 69 ? 8.299 -2.539 -11.128 1.00 67.00 69 ALA A CA 1
ATOM 533 C C . ALA A 1 69 ? 9.671 -2.398 -11.852 1.00 67.00 69 ALA A C 1
ATOM 535 O O . ALA A 1 69 ? 10.607 -3.154 -11.595 1.00 67.00 69 ALA A O 1
ATOM 536 N N . ARG A 1 70 ? 9.805 -1.408 -12.753 1.00 68.56 70 ARG A N 1
ATOM 537 C CA . ARG A 1 70 ? 11.039 -1.072 -13.515 1.00 68.56 70 ARG A CA 1
ATOM 538 C C . ARG A 1 70 ? 11.435 0.389 -13.346 1.00 68.56 70 ARG A C 1
ATOM 540 O O . ARG A 1 70 ? 10.572 1.161 -12.978 1.00 68.56 70 ARG A O 1
ATOM 547 N N . LEU A 1 71 ? 12.656 0.814 -13.688 1.00 63.38 71 LEU A N 1
ATOM 548 C CA . LEU A 1 71 ? 12.967 2.256 -13.738 1.00 63.38 71 LEU A CA 1
ATOM 549 C C . LEU A 1 71 ? 11.917 3.002 -14.598 1.00 63.38 71 LEU A C 1
ATOM 551 O O . LEU A 1 71 ? 11.629 2.538 -15.711 1.00 63.38 71 LEU A O 1
ATOM 555 N N . PRO A 1 72 ? 11.303 4.089 -14.090 1.00 63.12 72 PRO A N 1
ATOM 556 C CA . PRO A 1 72 ? 10.342 4.870 -14.853 1.00 63.12 72 PRO A CA 1
ATOM 557 C C . PRO A 1 72 ? 11.044 5.512 -16.052 1.00 63.12 72 PRO A C 1
ATOM 559 O O . PRO A 1 72 ? 12.216 5.880 -15.970 1.00 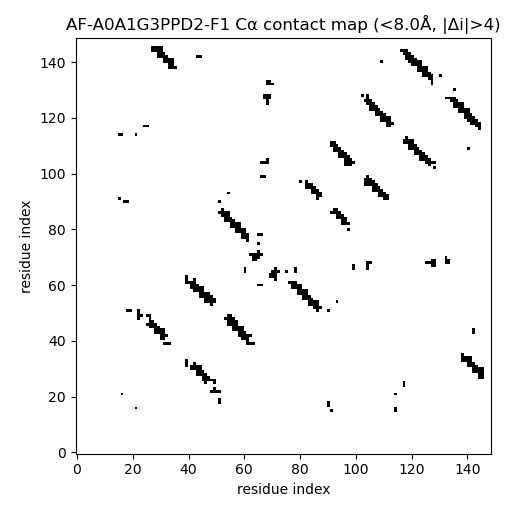63.12 72 PRO A O 1
ATOM 562 N N . LEU A 1 73 ? 10.341 5.608 -17.177 1.00 66.88 73 LEU A N 1
ATOM 563 C CA . LEU A 1 73 ? 10.824 6.356 -18.341 1.00 66.88 73 LEU A CA 1
ATOM 564 C C . LEU A 1 73 ? 10.627 7.851 -18.070 1.00 66.88 73 LEU A C 1
ATOM 566 O O . LEU A 1 73 ? 9.772 8.230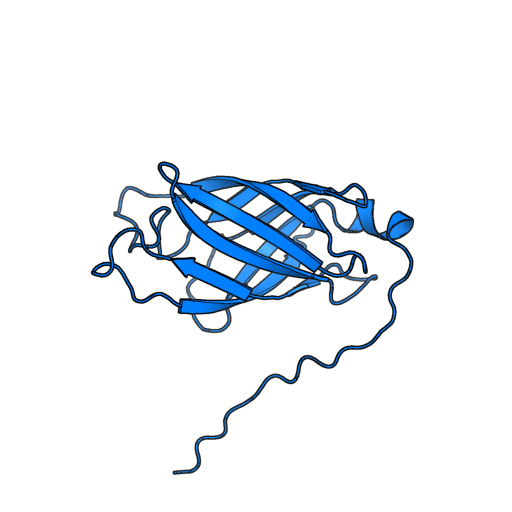 -17.278 1.00 66.88 73 LEU A O 1
ATOM 570 N N . ASP A 1 74 ? 11.371 8.721 -18.747 1.00 63.69 74 ASP A N 1
ATOM 571 C CA . ASP A 1 74 ? 11.375 10.166 -18.446 1.00 63.69 74 ASP A CA 1
ATOM 572 C C . ASP A 1 74 ? 9.993 10.845 -18.579 1.00 63.69 74 ASP A C 1
ATOM 574 O O . ASP A 1 74 ? 9.750 11.927 -18.041 1.00 63.69 74 ASP A O 1
ATOM 578 N N . TRP A 1 75 ? 9.064 10.215 -19.302 1.00 67.75 75 TRP A N 1
ATOM 579 C CA . TRP A 1 75 ? 7.683 10.675 -19.472 1.00 67.75 75 TRP A CA 1
ATOM 580 C C . TRP A 1 75 ? 6.690 10.079 -18.462 1.00 67.75 75 TRP A C 1
ATOM 582 O O . TRP A 1 75 ? 5.526 10.479 -18.432 1.00 67.75 75 TRP A O 1
ATOM 592 N N . GLU A 1 76 ? 7.121 9.119 -17.650 1.00 62.97 76 GLU A N 1
ATOM 593 C CA . GLU A 1 76 ? 6.322 8.421 -16.649 1.00 62.97 76 GLU A CA 1
ATOM 594 C C . GLU A 1 76 ?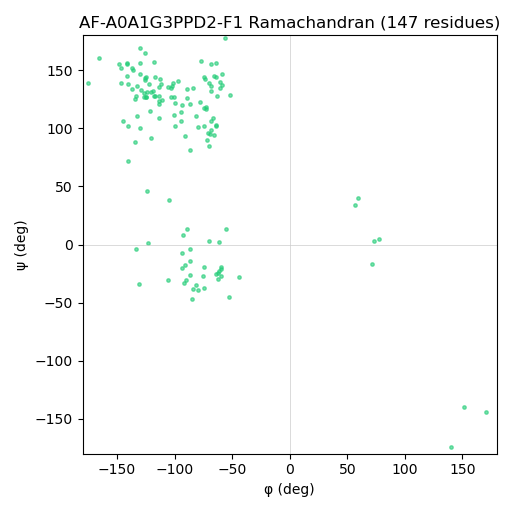 6.333 9.218 -15.345 1.00 62.97 76 GLU A C 1
ATOM 596 O O . GLU A 1 76 ? 7.138 8.983 -14.451 1.00 62.97 76 GLU A O 1
ATOM 601 N N . LYS A 1 77 ? 5.475 10.241 -15.283 1.00 60.84 77 LYS A N 1
ATOM 602 C CA . LYS A 1 77 ? 5.595 11.307 -14.277 1.00 60.84 77 LYS A CA 1
ATOM 603 C C . LYS A 1 77 ? 5.025 10.966 -12.904 1.00 60.84 77 LYS A C 1
ATOM 605 O O . LYS A 1 77 ? 5.530 11.478 -11.918 1.00 60.84 77 LYS A O 1
ATOM 610 N N . PHE A 1 78 ? 3.939 10.196 -12.847 1.00 72.25 78 PHE A N 1
ATOM 611 C CA . PHE A 1 78 ? 3.253 9.844 -11.604 1.00 72.25 78 PHE A CA 1
ATOM 612 C C . PHE A 1 78 ? 2.128 8.849 -11.891 1.00 72.25 78 PHE A C 1
ATOM 614 O O . PHE A 1 78 ? 1.392 9.033 -12.865 1.00 72.25 78 PHE A O 1
ATOM 621 N N . TYR A 1 79 ? 1.950 7.835 -11.041 1.00 74.62 79 TYR A N 1
ATOM 622 C CA . TYR A 1 79 ? 0.855 6.875 -11.192 1.00 74.62 79 TYR A CA 1
ATOM 623 C C . TYR A 1 79 ? 0.014 6.784 -9.937 1.00 74.62 79 TYR A C 1
ATOM 625 O O . TYR A 1 79 ? 0.515 6.477 -8.858 1.00 74.62 79 TYR A O 1
ATOM 633 N N . GLU A 1 80 ? -1.292 6.952 -10.117 1.00 83.19 80 GLU A N 1
ATOM 634 C CA . GLU A 1 80 ? -2.281 6.629 -9.100 1.00 83.19 80 GLU A CA 1
ATOM 635 C C . GLU A 1 80 ? -2.961 5.311 -9.441 1.00 83.19 80 GLU A C 1
ATOM 637 O O . GLU A 1 80 ? -3.509 5.128 -10.530 1.00 83.19 80 GLU A O 1
ATOM 642 N N . MET A 1 81 ? -2.954 4.387 -8.488 1.00 83.31 81 MET A N 1
ATOM 643 C CA . MET A 1 81 ? -3.587 3.083 -8.633 1.00 83.31 81 MET A CA 1
ATOM 644 C C . MET A 1 81 ? -4.578 2.873 -7.501 1.00 83.31 81 MET A C 1
ATOM 646 O O . MET A 1 81 ? -4.263 3.081 -6.332 1.00 83.31 81 MET A O 1
ATOM 650 N N . LYS A 1 82 ? -5.796 2.454 -7.846 1.00 86.25 82 LYS A N 1
ATOM 651 C CA . LYS A 1 82 ? -6.794 2.075 -6.844 1.00 86.25 82 LYS A CA 1
ATOM 652 C C . LYS A 1 82 ? -6.421 0.729 -6.238 1.00 86.25 82 LYS A C 1
ATOM 654 O O . LYS A 1 82 ? -5.993 -0.171 -6.958 1.00 86.25 82 LYS A O 1
ATOM 659 N N . PHE A 1 83 ? -6.650 0.576 -4.942 1.00 86.06 83 PHE A N 1
ATOM 660 C CA . PHE A 1 83 ? -6.518 -0.709 -4.269 1.00 86.06 83 PHE A CA 1
ATOM 661 C C . PHE A 1 83 ? -7.749 -1.024 -3.423 1.00 86.06 83 PHE A C 1
ATOM 663 O O . PHE A 1 83 ? -8.472 -0.137 -2.966 1.00 86.06 83 PHE A O 1
ATOM 670 N N . ALA A 1 84 ? -7.942 -2.318 -3.194 1.00 88.19 84 ALA A N 1
ATOM 671 C CA . ALA A 1 84 ? -8.834 -2.843 -2.178 1.00 88.19 84 ALA A CA 1
ATOM 672 C C . ALA A 1 84 ? -8.089 -3.953 -1.432 1.00 88.19 84 ALA A C 1
ATOM 674 O O . ALA A 1 84 ? -7.570 -4.888 -2.043 1.00 88.19 84 ALA A O 1
ATOM 675 N N . GLY A 1 85 ? -8.011 -3.821 -0.115 1.00 85.81 85 GLY A N 1
ATOM 676 C CA . GLY A 1 85 ? -7.370 -4.761 0.786 1.00 85.81 85 GLY A CA 1
ATOM 677 C C . GLY A 1 85 ? -8.359 -5.349 1.777 1.00 85.81 85 GLY A C 1
ATOM 678 O O . GLY A 1 85 ? -9.409 -4.769 2.064 1.00 85.81 85 GLY A O 1
ATOM 679 N N . LYS A 1 86 ? -8.009 -6.517 2.311 1.00 86.50 86 LYS A N 1
ATOM 680 C CA . LYS A 1 86 ? -8.742 -7.139 3.417 1.00 86.50 86 LYS A CA 1
ATOM 681 C C . LYS A 1 86 ? -7.993 -6.896 4.711 1.00 86.50 86 LYS A C 1
ATOM 683 O O . LYS A 1 86 ? -6.769 -7.030 4.748 1.00 86.50 86 LYS A O 1
ATOM 688 N N . LEU A 1 87 ? -8.744 -6.588 5.756 1.00 78.81 87 LEU A N 1
ATOM 689 C CA . LEU A 1 87 ? -8.200 -6.507 7.101 1.00 78.81 87 LEU A CA 1
ATOM 690 C C . LEU A 1 87 ? -7.938 -7.899 7.655 1.00 78.81 87 LEU A C 1
ATOM 692 O O . LEU A 1 87 ? -8.687 -8.847 7.398 1.00 78.81 87 LEU A O 1
ATOM 696 N N . SER A 1 88 ? -6.862 -8.018 8.420 1.00 80.44 88 SER A N 1
ATOM 697 C CA . SER A 1 88 ? -6.604 -9.192 9.234 1.00 80.44 88 SER A CA 1
ATOM 698 C C . SER A 1 88 ? -7.681 -9.335 10.310 1.00 80.44 88 SER A C 1
ATOM 700 O O . SER A 1 88 ? -8.351 -8.376 10.691 1.00 80.44 88 SER A O 1
ATOM 702 N N . 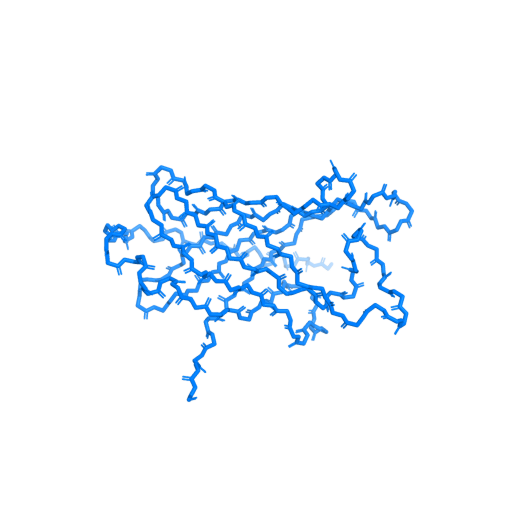LYS A 1 89 ? -7.872 -10.562 10.806 1.00 76.06 89 LYS A N 1
ATOM 703 C CA . LYS A 1 89 ? -8.918 -10.871 11.798 1.00 76.06 89 LYS A CA 1
ATOM 704 C C . LYS A 1 89 ? -8.774 -10.073 13.097 1.00 76.06 89 LYS A C 1
ATOM 706 O O . LYS A 1 89 ? -9.767 -9.860 13.780 1.00 76.06 89 LYS A O 1
ATOM 711 N N . ASP A 1 90 ? -7.552 -9.678 13.431 1.00 72.12 90 ASP A N 1
ATOM 712 C CA . ASP A 1 90 ? -7.209 -8.856 14.591 1.00 72.12 90 ASP A CA 1
ATOM 713 C C . ASP A 1 90 ? -7.315 -7.344 14.317 1.00 72.12 90 ASP A C 1
ATOM 715 O O . ASP A 1 90 ? -7.120 -6.556 15.233 1.00 72.12 90 ASP A O 1
ATOM 719 N N . GLY A 1 91 ? -7.621 -6.928 13.080 1.00 71.00 91 GLY A N 1
ATOM 720 C CA . GLY A 1 91 ? -7.809 -5.525 12.692 1.00 71.00 91 GLY A CA 1
ATOM 721 C C . GLY A 1 91 ? -6.526 -4.696 12.609 1.00 71.00 91 GLY A C 1
ATOM 722 O O . GLY A 1 91 ? -6.589 -3.507 12.317 1.00 71.00 91 GLY A O 1
ATOM 723 N N . ASN A 1 92 ? -5.361 -5.303 12.832 1.00 74.25 92 ASN A N 1
ATOM 724 C CA . ASN A 1 92 ? -4.103 -4.567 12.981 1.00 74.25 92 ASN A CA 1
ATOM 725 C C . ASN A 1 92 ? -3.352 -4.364 11.674 1.00 74.25 92 ASN A C 1
ATOM 727 O O . ASN A 1 92 ? -2.447 -3.532 11.600 1.00 74.25 92 ASN A O 1
ATOM 731 N N . SER A 1 93 ? -3.700 -5.141 10.652 1.00 81.75 93 SER A N 1
ATOM 732 C CA . SER A 1 93 ? -3.030 -5.100 9.366 1.00 81.75 93 SER A CA 1
ATOM 733 C C . SER A 1 93 ? -4.005 -5.246 8.217 1.00 81.75 93 SER A C 1
ATOM 735 O O . SER A 1 93 ? -5.075 -5.838 8.349 1.00 81.75 93 SER A O 1
ATOM 737 N N . PHE A 1 94 ? -3.617 -4.737 7.059 1.00 85.25 94 PHE A N 1
ATOM 738 C CA . PHE A 1 94 ? -4.285 -5.043 5.808 1.00 85.25 94 PHE A CA 1
ATOM 739 C C . PHE A 1 94 ? -3.256 -5.322 4.728 1.00 85.25 94 PHE A C 1
ATOM 741 O O . PHE A 1 94 ? -2.143 -4.791 4.730 1.00 85.25 94 PHE A O 1
ATOM 748 N N . ALA A 1 95 ? -3.653 -6.170 3.789 1.00 88.25 95 ALA A N 1
ATOM 749 C CA . ALA A 1 95 ? -2.850 -6.480 2.625 1.00 88.25 95 ALA A CA 1
ATOM 750 C C . ALA A 1 95 ? -3.652 -6.240 1.352 1.00 88.25 95 ALA A C 1
ATOM 752 O O . ALA A 1 95 ? -4.859 -6.498 1.304 1.00 88.25 95 ALA A O 1
ATOM 753 N N . PHE A 1 96 ? -2.966 -5.747 0.328 1.00 88.12 96 PHE A N 1
ATOM 754 C CA . PHE A 1 96 ? -3.530 -5.554 -0.999 1.00 88.12 96 PHE A CA 1
ATOM 755 C C . PHE A 1 96 ? -2.472 -5.778 -2.074 1.00 88.12 96 PHE A C 1
ATOM 757 O O . PHE A 1 96 ? -1.278 -5.545 -1.866 1.00 88.12 96 PHE A O 1
ATOM 764 N N . ASP A 1 97 ? -2.946 -6.206 -3.237 1.00 89.94 97 ASP A N 1
ATOM 765 C CA . ASP A 1 97 ? -2.130 -6.412 -4.421 1.00 89.94 97 ASP A CA 1
ATOM 766 C C . ASP A 1 97 ? -2.400 -5.292 -5.428 1.00 89.94 97 ASP A C 1
ATOM 768 O O . ASP A 1 97 ? -3.547 -4.939 -5.705 1.00 89.94 97 ASP A O 1
ATOM 772 N N . VAL A 1 98 ? -1.333 -4.759 -6.012 1.00 81.44 98 VAL A N 1
ATOM 773 C CA . VAL A 1 98 ? -1.400 -3.851 -7.156 1.00 81.44 98 VAL A CA 1
ATOM 774 C C . VAL A 1 98 ? -1.080 -4.653 -8.406 1.00 81.44 98 VAL A C 1
ATOM 776 O O . VAL A 1 98 ? -0.060 -5.346 -8.476 1.00 81.44 98 VAL A O 1
ATOM 779 N N . THR A 1 99 ? -1.970 -4.566 -9.391 1.00 81.56 99 THR A N 1
ATOM 780 C CA . THR A 1 99 ? -1.921 -5.373 -10.610 1.00 81.56 99 THR A CA 1
ATOM 781 C C . THR A 1 99 ? -1.767 -4.479 -11.834 1.00 81.56 99 THR A C 1
ATOM 783 O O . THR A 1 99 ? -2.531 -3.535 -12.005 1.00 81.56 99 THR A O 1
ATOM 786 N N . VAL A 1 100 ? -0.826 -4.814 -12.718 1.00 77.12 100 VAL A N 1
ATOM 787 C CA . VAL A 1 100 ? -0.621 -4.159 -14.018 1.00 77.12 100 VAL A CA 1
ATOM 788 C C . VAL A 1 100 ? -0.676 -5.223 -15.108 1.00 77.12 100 VAL A C 1
ATOM 790 O O . VAL A 1 100 ? -0.025 -6.262 -15.004 1.00 77.12 100 VAL A O 1
ATOM 793 N N . GLY A 1 101 ? -1.523 -5.018 -16.123 1.00 81.25 101 GLY A N 1
ATOM 794 C CA . GLY A 1 101 ? -1.722 -5.999 -17.199 1.00 81.25 101 GLY A CA 1
ATOM 795 C C . GLY A 1 101 ? -2.147 -7.390 -16.700 1.00 81.25 101 GLY A C 1
ATOM 796 O O . GLY A 1 101 ? -1.708 -8.401 -17.241 1.00 81.25 101 GLY A O 1
ATOM 797 N N . GLY A 1 102 ? -2.930 -7.457 -15.615 1.00 82.31 102 GLY A N 1
ATOM 798 C CA . GLY A 1 102 ? -3.369 -8.718 -14.999 1.00 82.31 102 GLY A CA 1
ATOM 799 C C . GLY A 1 102 ? -2.313 -9.435 -14.145 1.00 82.31 102 GLY A C 1
ATOM 800 O O . GLY A 1 102 ? -2.576 -10.528 -13.648 1.00 82.31 102 GLY A O 1
ATOM 801 N N . ARG A 1 103 ? -1.127 -8.846 -13.943 1.00 83.06 103 ARG A N 1
ATOM 802 C CA . ARG A 1 103 ? -0.051 -9.415 -13.120 1.00 83.06 103 ARG A CA 1
ATOM 803 C C . ARG A 1 103 ? 0.199 -8.580 -11.871 1.00 83.06 103 ARG A C 1
ATOM 805 O O . ARG A 1 103 ? 0.285 -7.359 -11.943 1.00 83.06 103 ARG A O 1
ATOM 812 N N . ILE A 1 104 ? 0.351 -9.252 -10.733 1.00 84.44 104 ILE A N 1
ATOM 813 C CA . ILE A 1 104 ? 0.656 -8.608 -9.452 1.00 84.44 104 ILE A CA 1
ATOM 814 C C . ILE A 1 104 ? 2.110 -8.129 -9.462 1.00 84.44 104 ILE A C 1
ATOM 816 O O . ILE A 1 104 ? 3.031 -8.948 -9.512 1.00 84.44 104 ILE A O 1
ATOM 820 N N . VAL A 1 105 ? 2.293 -6.816 -9.370 1.00 83.75 105 VAL A N 1
ATOM 821 C CA . VAL A 1 105 ? 3.598 -6.136 -9.402 1.00 83.75 105 VAL A CA 1
ATOM 822 C C . VAL A 1 105 ? 4.031 -5.633 -8.028 1.00 83.75 105 VAL A C 1
ATOM 824 O O . VAL A 1 105 ? 5.221 -5.653 -7.715 1.00 83.75 105 VAL A O 1
ATOM 827 N N . TYR A 1 106 ? 3.073 -5.283 -7.166 1.00 83.31 106 TYR A N 1
ATOM 828 C CA . TYR A 1 106 ? 3.332 -4.907 -5.780 1.00 83.31 106 TYR A CA 1
ATOM 829 C C . TYR A 1 106 ? 2.375 -5.641 -4.854 1.00 83.31 106 TYR A C 1
ATOM 831 O O . TYR A 1 106 ? 1.182 -5.727 -5.136 1.00 83.31 106 TYR A O 1
ATOM 839 N N . GLN A 1 107 ? 2.897 -6.149 -3.744 1.00 88.62 107 GLN A N 1
ATOM 840 C CA . GLN A 1 107 ? 2.084 -6.691 -2.658 1.00 88.62 107 GLN A CA 1
ATOM 841 C C . GLN A 1 107 ? 2.406 -5.911 -1.402 1.00 88.62 107 GLN A C 1
ATOM 843 O O . GLN A 1 107 ? 3.540 -5.963 -0.922 1.00 88.62 107 GLN A O 1
ATOM 848 N N . PHE A 1 108 ? 1.426 -5.184 -0.893 1.00 86.44 108 PHE A N 1
ATOM 849 C CA . PHE A 1 108 ? 1.564 -4.416 0.329 1.00 86.44 108 PHE A CA 1
ATOM 850 C C . PHE A 1 108 ? 1.012 -5.216 1.497 1.00 86.44 108 PHE A C 1
ATOM 852 O O . PHE A 1 108 ? -0.016 -5.883 1.392 1.00 86.44 108 PHE A O 1
ATOM 859 N N . THR A 1 109 ? 1.697 -5.141 2.626 1.00 89.06 109 THR A N 1
ATOM 860 C CA . THR A 1 109 ? 1.183 -5.559 3.927 1.00 89.06 109 THR A CA 1
ATOM 861 C C . THR A 1 109 ? 1.504 -4.442 4.891 1.00 89.06 109 THR A C 1
ATOM 863 O O . THR A 1 109 ? 2.678 -4.185 5.154 1.00 89.06 109 THR A O 1
ATOM 866 N N . LEU A 1 110 ? 0.469 -3.749 5.350 1.00 85.06 110 LEU A N 1
ATOM 867 C CA . LEU A 1 110 ? 0.583 -2.565 6.186 1.00 85.06 110 LEU A CA 1
ATOM 868 C C . LEU A 1 110 ? -0.056 -2.827 7.547 1.00 85.06 110 LEU A C 1
ATOM 870 O O . LEU A 1 110 ? -1.067 -3.517 7.632 1.00 85.06 110 LEU A O 1
ATOM 874 N N . PHE A 1 111 ? 0.544 -2.268 8.589 1.00 83.75 111 PHE A N 1
ATOM 875 C CA . PHE A 1 111 ? 0.190 -2.394 9.995 1.00 83.75 111 PHE A CA 1
ATOM 876 C C . PHE A 1 111 ? -0.023 -1.007 10.587 1.00 83.75 111 PHE A C 1
ATOM 878 O O . PHE A 1 111 ? 0.731 -0.087 10.266 1.00 83.75 111 PHE A O 1
ATOM 885 N N . PHE A 1 112 ? -0.980 -0.877 11.497 1.00 76.06 112 PHE A N 1
ATOM 886 C CA . PHE A 1 112 ? -1.141 0.325 12.310 1.00 76.06 112 PHE A CA 1
ATOM 887 C C . PHE A 1 112 ? -0.306 0.202 13.582 1.00 76.06 112 PHE A C 1
ATOM 889 O O . PHE A 1 112 ? -0.430 -0.780 14.309 1.00 76.06 112 PHE A O 1
ATOM 896 N N . LEU A 1 113 ? 0.560 1.181 13.850 1.00 68.94 113 LEU A N 1
ATOM 897 C CA . LEU A 1 113 ? 1.410 1.164 15.047 1.00 68.94 113 LEU A CA 1
ATOM 898 C C . LEU A 1 113 ? 0.789 1.887 16.252 1.00 68.94 113 LEU A C 1
ATOM 900 O O . LEU A 1 113 ? 1.054 1.486 17.381 1.00 68.94 113 LEU A O 1
ATOM 904 N N . TRP A 1 114 ? 0.002 2.949 16.038 1.00 62.53 114 TRP A N 1
ATOM 905 C CA . TRP A 1 114 ? -0.522 3.783 17.127 1.00 62.53 114 TRP A CA 1
ATOM 906 C C . TRP A 1 114 ? -1.966 4.209 16.851 1.00 62.53 114 TRP A C 1
ATOM 908 O O . TRP A 1 114 ? -2.305 4.583 15.729 1.00 62.53 114 TRP A O 1
ATOM 918 N N . VAL A 1 115 ? -2.799 4.171 17.894 1.00 55.47 115 VAL A N 1
ATOM 919 C CA . VAL A 1 115 ? -4.214 4.582 17.845 1.00 55.47 115 VAL A CA 1
ATOM 920 C C . VAL A 1 115 ? -4.340 6.109 17.786 1.00 55.47 115 VAL A C 1
ATOM 922 O O . VAL A 1 115 ? -5.149 6.632 17.028 1.00 55.47 115 VAL A O 1
ATOM 925 N N . ASP A 1 116 ? -3.474 6.825 18.506 1.00 56.97 116 ASP A N 1
ATOM 926 C CA . ASP A 1 116 ? -3.545 8.290 18.640 1.00 56.97 116 ASP A CA 1
ATOM 927 C C . ASP A 1 116 ? -2.819 9.038 17.507 1.00 56.97 116 ASP A C 1
ATOM 929 O O . ASP A 1 116 ? -2.981 10.243 17.325 1.00 56.97 116 ASP A O 1
ATOM 933 N N . ARG A 1 117 ? -1.991 8.321 16.739 1.00 59.22 117 ARG A N 1
ATOM 934 C CA . ARG A 1 117 ? -1.334 8.803 15.520 1.00 59.22 117 ARG A CA 1
ATOM 935 C C . ARG A 1 117 ? -1.349 7.667 14.513 1.00 59.22 117 ARG A C 1
ATOM 937 O O . ARG A 1 117 ? -0.523 6.768 14.644 1.00 59.22 117 ARG A O 1
ATOM 944 N N . PRO A 1 118 ? -2.237 7.665 13.513 1.00 66.38 118 PRO A N 1
ATOM 945 C CA . PRO A 1 118 ? -2.254 6.589 12.541 1.00 66.38 118 PRO A CA 1
ATOM 946 C C . PRO A 1 118 ? -0.929 6.624 11.769 1.00 66.38 118 PRO A C 1
ATOM 948 O O . PRO A 1 118 ? -0.672 7.474 10.919 1.00 66.38 118 PRO A O 1
ATOM 951 N N . VAL A 1 119 ? -0.038 5.718 12.145 1.00 72.88 119 VAL A N 1
ATOM 952 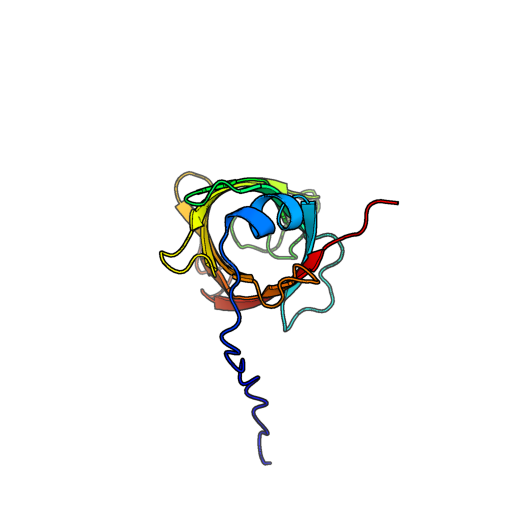C CA . VAL A 1 119 ? 1.242 5.482 11.496 1.00 72.88 119 VAL A CA 1
ATOM 953 C C . VAL A 1 119 ? 1.142 4.103 10.888 1.00 72.88 119 VAL A C 1
ATOM 955 O O . VAL A 1 119 ? 0.912 3.120 11.600 1.00 72.88 119 VAL A O 1
ATOM 958 N N . LEU A 1 120 ? 1.314 4.049 9.573 1.00 79.56 120 LEU A N 1
ATOM 959 C CA . LEU A 1 120 ? 1.381 2.802 8.839 1.00 79.56 120 LEU A CA 1
ATOM 960 C C . LEU A 1 120 ? 2.833 2.341 8.810 1.00 79.56 120 LEU A C 1
ATOM 962 O O . LEU A 1 120 ? 3.740 3.109 8.514 1.00 79.56 120 LEU A O 1
ATOM 966 N N . THR A 1 121 ? 3.080 1.075 9.082 1.00 83.94 121 THR A N 1
ATOM 967 C CA . THR A 1 121 ? 4.369 0.435 8.802 1.00 83.94 121 THR A CA 1
ATOM 968 C C . THR A 1 121 ? 4.125 -0.851 8.047 1.00 83.94 121 THR A C 1
ATOM 970 O O . THR A 1 121 ? 2.994 -1.307 7.972 1.00 83.94 121 THR A O 1
ATOM 973 N N . GLY A 1 122 ? 5.155 -1.475 7.505 1.00 83.56 122 GLY A N 1
ATOM 974 C CA . GLY A 1 122 ? 5.044 -2.826 6.993 1.00 83.56 122 GLY A CA 1
ATOM 975 C C . GLY A 1 122 ? 6.015 -3.086 5.877 1.00 83.56 122 GLY A C 1
ATOM 976 O O . GLY A 1 122 ? 7.171 -2.674 5.941 1.00 83.56 122 GLY A O 1
ATOM 977 N N . PHE A 1 123 ? 5.555 -3.806 4.865 1.00 85.94 123 PHE A N 1
ATOM 978 C CA . PHE A 1 123 ? 6.416 -4.272 3.796 1.00 85.94 123 PHE A CA 1
ATOM 979 C C . PHE A 1 123 ? 5.710 -4.186 2.455 1.00 85.94 123 PHE A C 1
ATOM 981 O O . PHE A 1 123 ? 4.513 -4.453 2.338 1.00 85.94 123 PHE A O 1
ATOM 988 N N . VAL A 1 124 ? 6.491 -3.871 1.431 1.00 84.81 124 VAL A N 1
ATOM 989 C CA . VAL A 1 124 ? 6.102 -4.046 0.040 1.00 84.81 124 VAL A CA 1
ATOM 990 C C . VAL A 1 124 ? 6.986 -5.104 -0.590 1.00 84.81 124 VAL A C 1
ATOM 992 O O . VAL A 1 124 ? 8.214 -5.025 -0.537 1.00 84.81 124 VAL A O 1
ATOM 995 N N . LYS A 1 125 ? 6.359 -6.099 -1.209 1.00 87.00 125 LYS A N 1
ATOM 996 C CA . LYS A 1 125 ? 7.033 -7.026 -2.109 1.00 87.00 125 LYS A CA 1
ATOM 997 C C . LYS A 1 125 ? 6.900 -6.515 -3.535 1.00 87.00 125 LYS A C 1
ATOM 999 O O . LYS A 1 125 ? 5.789 -6.397 -4.042 1.00 87.00 125 LYS A O 1
ATOM 1004 N N . ILE A 1 126 ? 8.033 -6.265 -4.174 1.00 82.56 126 ILE A N 1
ATOM 1005 C CA . ILE A 1 126 ? 8.141 -5.773 -5.545 1.00 82.56 126 ILE A CA 1
ATOM 1006 C C . ILE A 1 126 ? 8.441 -6.967 -6.455 1.00 82.56 126 ILE A C 1
ATOM 1008 O O . ILE A 1 126 ? 9.423 -7.687 -6.251 1.00 82.56 126 ILE A O 1
ATOM 1012 N N . LYS A 1 127 ? 7.571 -7.198 -7.440 1.00 84.44 127 LYS A N 1
ATOM 1013 C CA . LYS A 1 127 ? 7.677 -8.270 -8.437 1.00 84.44 127 LYS A CA 1
ATOM 1014 C C . LYS A 1 127 ? 7.737 -7.656 -9.839 1.00 84.44 127 LYS A C 1
ATOM 1016 O O . LYS A 1 127 ? 6.690 -7.433 -10.444 1.00 84.44 127 LYS A O 1
ATOM 1021 N N . PRO A 1 128 ? 8.939 -7.390 -10.367 1.00 74.88 128 PRO A N 1
ATOM 1022 C CA . PRO A 1 128 ? 9.084 -6.838 -11.707 1.00 74.88 128 PRO A CA 1
ATOM 1023 C C . PRO A 1 128 ? 8.485 -7.768 -12.758 1.00 74.88 128 PRO A C 1
ATOM 1025 O O . PRO A 1 128 ? 8.652 -8.989 -12.694 1.00 74.88 128 PRO A O 1
ATOM 1028 N N . LEU A 1 129 ? 7.807 -7.185 -13.753 1.00 73.12 129 LEU A N 1
ATOM 1029 C CA . LEU A 1 129 ? 7.206 -7.954 -14.850 1.00 73.12 129 LEU A CA 1
ATOM 1030 C C . LEU A 1 129 ? 8.256 -8.682 -15.699 1.00 73.12 129 LEU A C 1
ATOM 1032 O O . LEU A 1 129 ? 7.948 -9.711 -16.306 1.00 73.12 129 LEU A O 1
ATOM 1036 N N . LYS A 1 130 ? 9.491 -8.165 -15.720 1.00 73.50 130 LYS A N 1
ATOM 1037 C CA . LYS A 1 130 ? 10.656 -8.786 -16.354 1.00 73.50 130 LYS A CA 1
ATOM 1038 C C . LYS A 1 130 ? 11.824 -8.839 -15.373 1.00 73.50 130 LYS A C 1
ATOM 1040 O O . LYS A 1 130 ? 12.160 -7.839 -14.748 1.00 73.50 130 LYS A O 1
ATOM 1045 N N . LYS A 1 131 ? 12.479 -10.000 -15.280 1.00 68.25 131 LYS A N 1
ATOM 1046 C CA . LYS A 1 131 ? 13.605 -10.238 -14.353 1.00 68.25 131 LYS A CA 1
ATOM 1047 C C . LYS A 1 131 ? 14.819 -9.336 -14.608 1.00 68.25 131 LYS A C 1
ATOM 1049 O O . LYS A 1 131 ? 15.629 -9.153 -13.711 1.00 68.25 131 LYS A O 1
ATOM 1054 N N . GLU A 1 132 ? 14.948 -8.805 -15.819 1.00 70.50 132 GLU A N 1
ATOM 1055 C CA . GLU A 1 132 ? 16.030 -7.899 -16.223 1.00 70.50 132 GLU A CA 1
ATOM 1056 C C . GLU A 1 132 ? 15.884 -6.479 -15.654 1.00 70.50 132 GLU A C 1
ATOM 1058 O O . GLU A 1 132 ? 16.868 -5.752 -15.585 1.00 70.50 132 GLU A O 1
ATOM 1063 N N . TYR A 1 133 ? 14.679 -6.083 -15.224 1.00 68.31 133 TYR A N 1
ATOM 1064 C CA . TYR A 1 133 ? 14.424 -4.735 -14.708 1.00 68.31 133 TYR A CA 1
ATOM 1065 C C . TYR A 1 133 ? 14.881 -4.558 -13.262 1.00 68.31 133 TYR A C 1
ATOM 1067 O O . TYR A 1 133 ? 15.411 -3.508 -12.908 1.00 68.31 133 TYR A O 1
ATOM 1075 N N . ALA A 1 134 ? 14.674 -5.580 -12.433 1.00 67.44 134 ALA A N 1
ATOM 1076 C CA . ALA A 1 134 ? 15.100 -5.618 -11.041 1.00 67.44 134 ALA A CA 1
ATOM 1077 C C . ALA A 1 134 ? 15.008 -7.059 -10.498 1.00 67.44 134 ALA A C 1
ATOM 1079 O O . ALA A 1 134 ? 14.269 -7.888 -11.042 1.00 67.44 134 ALA A O 1
ATOM 1080 N N . PRO A 1 135 ? 15.708 -7.388 -9.400 1.00 70.44 135 PRO A N 1
ATOM 1081 C CA . PRO A 1 135 ? 15.392 -8.582 -8.629 1.00 70.44 135 PRO A CA 1
ATOM 1082 C C . PRO A 1 135 ? 14.035 -8.433 -7.923 1.00 70.44 135 PRO A C 1
ATOM 1084 O O . PRO A 1 135 ? 13.600 -7.332 -7.587 1.00 70.44 135 PRO A O 1
ATOM 1087 N N . VAL A 1 136 ? 13.385 -9.562 -7.625 1.00 81.38 136 VAL A N 1
ATOM 1088 C CA . VAL A 1 136 ? 12.275 -9.572 -6.660 1.00 81.38 136 VAL A CA 1
ATOM 1089 C C . VAL A 1 136 ? 12.833 -9.163 -5.304 1.00 81.38 136 VAL A C 1
ATOM 1091 O O . VAL A 1 136 ? 13.793 -9.767 -4.825 1.00 81.38 136 VAL A O 1
ATOM 1094 N N . MET A 1 137 ? 12.218 -8.171 -4.672 1.00 80.50 137 MET A N 1
ATOM 1095 C CA . MET A 1 137 ? 12.684 -7.666 -3.387 1.00 80.50 137 MET A CA 1
ATOM 1096 C C . MET A 1 137 ? 11.528 -7.329 -2.456 1.00 80.50 137 MET A C 1
ATOM 1098 O O . MET A 1 137 ? 10.411 -7.062 -2.899 1.00 80.50 137 MET A O 1
ATOM 1102 N N . THR A 1 138 ? 11.816 -7.339 -1.158 1.00 83.94 138 THR A N 1
ATOM 1103 C CA . THR A 1 138 ? 10.896 -6.889 -0.115 1.00 83.94 138 THR A CA 1
ATOM 1104 C C . THR A 1 138 ? 11.532 -5.711 0.598 1.00 83.94 138 THR A C 1
ATOM 1106 O O . THR A 1 138 ? 12.678 -5.804 1.037 1.00 83.94 138 THR A O 1
ATOM 1109 N N . VAL A 1 139 ? 10.797 -4.611 0.710 1.00 79.62 139 VAL A N 1
ATOM 1110 C CA . VAL A 1 139 ? 11.281 -3.372 1.321 1.00 79.62 139 VAL A CA 1
ATOM 1111 C C . VAL A 1 139 ? 10.361 -2.992 2.471 1.00 79.62 139 VAL A C 1
ATOM 1113 O O . VAL A 1 139 ? 9.143 -3.123 2.357 1.00 79.62 139 VAL A O 1
ATOM 1116 N N . GLY A 1 140 ? 10.944 -2.544 3.584 1.00 81.19 140 GLY A N 1
ATOM 1117 C CA . GLY A 1 140 ? 10.186 -1.979 4.696 1.00 81.19 140 GLY A CA 1
ATOM 1118 C C . GLY A 1 140 ? 9.571 -0.638 4.304 1.00 81.19 140 GLY A C 1
ATOM 1119 O O . GLY A 1 140 ? 10.269 0.216 3.756 1.00 81.19 140 GLY A O 1
ATOM 1120 N N . VAL A 1 141 ? 8.287 -0.474 4.598 1.00 79.19 141 V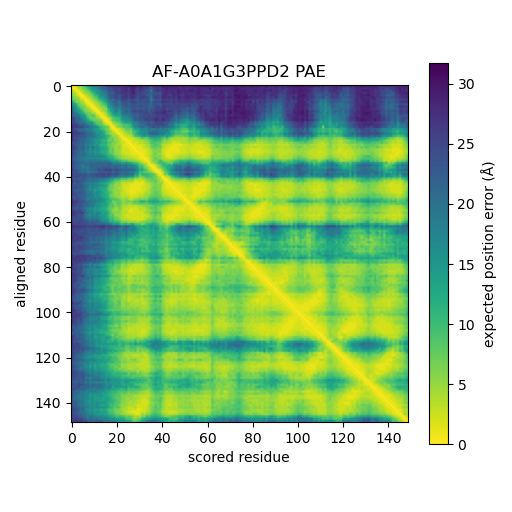AL A N 1
ATOM 1121 C CA . VAL A 1 141 ? 7.479 0.715 4.325 1.00 79.19 141 VAL A CA 1
ATOM 1122 C C . VAL A 1 141 ? 7.113 1.358 5.653 1.00 79.19 141 VAL A C 1
ATOM 1124 O O . VAL A 1 141 ? 6.798 0.671 6.619 1.00 79.19 141 VAL A O 1
ATOM 1127 N N . PHE A 1 142 ? 7.107 2.677 5.682 1.00 81.69 142 PHE A N 1
ATOM 1128 C CA . PHE A 1 142 ? 6.614 3.488 6.775 1.00 81.69 142 PHE A CA 1
ATOM 1129 C C . PHE A 1 142 ? 5.798 4.636 6.185 1.00 81.69 142 PHE A C 1
ATOM 1131 O O . PHE A 1 142 ? 6.233 5.248 5.217 1.00 81.69 142 PHE A O 1
ATOM 1138 N N . ALA A 1 143 ? 4.620 4.927 6.721 1.00 79.50 143 ALA A N 1
ATOM 1139 C CA . ALA A 1 143 ? 3.764 5.997 6.245 1.00 79.50 143 ALA A CA 1
ATOM 1140 C C . ALA A 1 143 ? 3.237 6.849 7.397 1.00 79.50 143 ALA A C 1
ATOM 1142 O O . ALA A 1 143 ? 2.644 6.343 8.350 1.00 79.50 143 ALA A O 1
ATOM 1143 N N . GLU A 1 144 ? 3.437 8.156 7.273 1.00 82.69 144 GLU A N 1
ATOM 1144 C CA . GLU A 1 144 ? 2.931 9.161 8.210 1.00 82.69 144 GLU A CA 1
ATOM 1145 C C . GLU A 1 144 ? 1.720 9.839 7.593 1.00 82.69 144 GLU A C 1
ATOM 1147 O O . GLU A 1 144 ? 1.767 10.219 6.420 1.00 82.69 144 GLU A O 1
ATOM 1152 N N . LYS A 1 145 ? 0.648 10.007 8.371 1.00 85.00 145 LYS A N 1
ATOM 1153 C CA . LYS A 1 145 ? -0.515 10.773 7.925 1.00 85.00 145 LYS A CA 1
ATOM 1154 C C . LYS A 1 145 ? -0.093 12.214 7.627 1.00 85.00 145 LYS A C 1
ATOM 1156 O O . LYS A 1 145 ? 0.658 12.817 8.389 1.00 85.00 145 LYS A O 1
ATOM 1161 N N . ILE A 1 146 ? -0.551 12.735 6.498 1.00 84.81 146 ILE A N 1
ATOM 1162 C CA . ILE A 1 146 ? -0.379 14.127 6.100 1.00 84.81 146 ILE A CA 1
ATOM 1163 C C . ILE A 1 146 ? -1.544 14.893 6.720 1.00 84.81 146 ILE A C 1
ATOM 1165 O O . ILE A 1 146 ? -2.701 14.563 6.458 1.00 84.81 146 ILE A O 1
ATOM 1169 N N . GLU A 1 147 ? -1.245 15.880 7.558 1.00 76.81 147 GLU A N 1
ATOM 1170 C CA . GLU A 1 147 ? -2.255 16.822 8.038 1.00 76.81 147 GLU A CA 1
ATOM 1171 C C . GLU A 1 147 ? -2.616 17.760 6.879 1.00 76.81 147 GLU A C 1
ATOM 1173 O O . GLU A 1 147 ? -1.750 18.440 6.322 1.00 76.81 147 GLU A O 1
ATOM 1178 N N . GLU A 1 148 ? -3.879 17.734 6.454 1.00 62.28 148 GLU A N 1
ATOM 1179 C CA . GLU A 1 148 ? -4.412 18.718 5.513 1.00 62.28 148 GLU A CA 1
ATOM 1180 C C . GLU A 1 148 ? -4.766 19.971 6.328 1.00 62.28 148 GLU A C 1
ATOM 1182 O O . GLU A 1 148 ? -5.661 19.921 7.173 1.00 62.28 148 GLU A O 1
ATOM 1187 N N . ASN A 1 149 ? -3.996 21.048 6.133 1.00 48.16 149 ASN A N 1
ATOM 1188 C CA . ASN A 1 149 ? -4.291 22.385 6.668 1.00 48.16 149 ASN A CA 1
ATOM 1189 C C . ASN A 1 149 ? -5.453 23.042 5.922 1.00 48.16 149 ASN A C 1
ATOM 1191 O O . ASN A 1 149 ? -5.518 22.867 4.682 1.00 48.16 149 ASN A O 1
#

pLDDT: mean 70.77, std 16.41, range [31.14, 90.81]